Protein AF-A0A7R9RG97-F1 (afdb_monomer_lite)

Structure (mmCIF, N/CA/C/O backbone):
data_AF-A0A7R9RG97-F1
#
_entry.id   AF-A0A7R9RG97-F1
#
loop_
_atom_site.group_PDB
_atom_site.id
_atom_site.type_symbol
_atom_site.label_atom_id
_atom_site.label_alt_id
_atom_site.label_comp_id
_atom_site.label_asym_id
_atom_site.label_entity_id
_atom_site.label_seq_id
_atom_site.pdbx_PDB_ins_code
_atom_site.Cartn_x
_atom_site.Cartn_y
_atom_site.Cartn_z
_atom_site.occupancy
_atom_site.B_iso_or_equiv
_atom_site.auth_seq_id
_atom_site.auth_comp_id
_atom_site.auth_asym_id
_atom_site.auth_atom_id
_atom_site.pdbx_PDB_model_num
ATOM 1 N N . ILE A 1 1 ? 2.804 21.795 4.527 1.00 76.69 1 ILE A N 1
ATOM 2 C CA . ILE A 1 1 ? 2.935 21.229 3.159 1.00 76.69 1 ILE A CA 1
ATOM 3 C C . ILE A 1 1 ? 4.392 20.830 2.940 1.00 76.69 1 ILE A C 1
ATOM 5 O O . ILE A 1 1 ? 5.245 21.458 3.553 1.00 76.69 1 ILE A O 1
ATOM 9 N N . LEU A 1 2 ? 4.692 19.811 2.135 1.00 84.56 2 LEU A N 1
ATOM 10 C CA . LEU A 1 2 ? 6.066 19.352 1.880 1.00 84.56 2 LEU A CA 1
ATOM 11 C C . LEU A 1 2 ? 6.397 19.454 0.391 1.00 84.56 2 LEU A C 1
ATOM 13 O O . LEU A 1 2 ? 5.694 18.869 -0.428 1.00 84.56 2 LEU A O 1
ATOM 17 N N . TYR A 1 3 ? 7.465 20.163 0.039 1.00 88.31 3 TYR A N 1
ATOM 18 C CA . TYR A 1 3 ? 7.941 20.240 -1.342 1.00 88.31 3 TYR A CA 1
ATOM 19 C C . TYR A 1 3 ? 8.480 18.876 -1.814 1.00 88.31 3 TYR A C 1
ATOM 21 O O . TYR A 1 3 ? 9.206 18.204 -1.080 1.00 88.31 3 TYR A O 1
ATOM 29 N N . LYS A 1 4 ? 8.087 18.437 -3.018 1.00 83.56 4 LYS A N 1
ATOM 30 C CA . LYS A 1 4 ? 8.467 17.134 -3.591 1.00 83.56 4 LYS A CA 1
ATOM 31 C C . LYS A 1 4 ? 9.631 17.255 -4.581 1.00 83.56 4 LYS A C 1
ATOM 33 O O . LYS A 1 4 ? 10.639 16.589 -4.379 1.00 83.56 4 LYS A O 1
ATOM 38 N N . LYS A 1 5 ? 9.442 17.996 -5.682 1.00 85.81 5 LYS A N 1
ATOM 39 C CA . LYS A 1 5 ? 10.406 18.249 -6.779 1.00 85.81 5 LYS A CA 1
ATOM 40 C C . LYS A 1 5 ? 9.789 19.202 -7.817 1.00 85.81 5 LYS A C 1
ATOM 42 O O . LYS A 1 5 ? 8.567 19.247 -7.893 1.00 85.81 5 LYS A O 1
ATOM 47 N N . GLY A 1 6 ? 10.595 19.842 -8.668 1.00 89.12 6 GLY A N 1
ATOM 48 C CA . GLY A 1 6 ? 10.127 20.715 -9.762 1.00 89.12 6 GLY A CA 1
ATOM 49 C C . GLY A 1 6 ? 10.109 22.204 -9.400 1.00 89.12 6 GLY A C 1
ATOM 50 O O . GLY A 1 6 ? 10.777 22.617 -8.459 1.00 89.12 6 GLY A O 1
ATOM 51 N N . ASP A 1 7 ? 9.356 23.022 -10.127 1.00 90.50 7 ASP A N 1
ATOM 52 C CA . ASP A 1 7 ? 9.222 24.449 -9.812 1.00 90.50 7 ASP A CA 1
ATOM 53 C C . ASP A 1 7 ? 8.507 24.642 -8.458 1.00 90.50 7 ASP A C 1
ATOM 55 O O . ASP A 1 7 ? 7.451 24.056 -8.205 1.00 90.50 7 ASP A O 1
ATOM 59 N N . ASN A 1 8 ? 9.098 25.430 -7.559 1.00 89.75 8 ASN A N 1
ATOM 60 C CA . ASN A 1 8 ? 8.555 25.684 -6.226 1.00 89.75 8 ASN A CA 1
ATOM 61 C C . ASN A 1 8 ? 7.406 26.710 -6.223 1.00 89.75 8 ASN A C 1
ATOM 63 O O . ASN A 1 8 ? 6.745 26.866 -5.197 1.00 89.75 8 ASN A O 1
ATOM 67 N N . THR A 1 9 ? 7.124 27.365 -7.346 1.00 92.75 9 THR A N 1
ATOM 68 C CA . THR A 1 9 ? 5.963 28.248 -7.511 1.00 92.75 9 THR A CA 1
ATOM 69 C C . THR A 1 9 ? 4.689 27.468 -7.857 1.00 92.75 9 THR A C 1
ATOM 71 O O . THR A 1 9 ? 3.576 27.928 -7.601 1.00 92.75 9 THR A O 1
ATOM 74 N N . GLU A 1 10 ? 4.823 26.240 -8.368 1.00 90.00 10 GLU A N 1
ATOM 75 C CA . GLU A 1 10 ? 3.689 25.404 -8.753 1.00 90.00 10 GLU A CA 1
ATOM 76 C C . GLU A 1 10 ? 3.151 24.573 -7.573 1.00 90.00 10 GLU A C 1
ATOM 78 O O . GLU A 1 10 ? 3.790 23.639 -7.083 1.00 90.00 10 GLU A O 1
ATOM 83 N N . ILE A 1 11 ? 1.898 24.811 -7.171 1.00 85.50 11 ILE A N 1
ATOM 84 C CA . ILE A 1 11 ? 1.275 24.121 -6.024 1.00 85.50 11 ILE A CA 1
ATOM 85 C C . ILE A 1 11 ? 1.207 22.588 -6.168 1.00 85.50 11 ILE A C 1
ATOM 87 O O . ILE A 1 11 ? 1.256 21.859 -5.176 1.00 85.50 11 ILE A O 1
ATOM 91 N N . LYS A 1 12 ? 1.143 22.064 -7.401 1.00 84.19 12 LYS A N 1
ATOM 92 C CA . LYS A 1 12 ? 1.137 20.613 -7.683 1.00 84.19 12 LYS A CA 1
ATOM 93 C C . LYS A 1 12 ? 2.433 19.908 -7.254 1.00 84.19 12 LYS A C 1
ATOM 95 O O . LYS A 1 12 ? 2.407 18.697 -7.034 1.00 84.19 12 LYS A O 1
ATOM 100 N N . ASN A 1 13 ? 3.529 20.653 -7.091 1.00 88.31 13 ASN A N 1
ATOM 101 C CA . ASN A 1 13 ? 4.834 20.136 -6.677 1.00 88.31 13 ASN A CA 1
ATOM 102 C C . ASN A 1 13 ? 4.964 19.994 -5.151 1.00 88.31 13 ASN A C 1
ATOM 104 O O . ASN A 1 13 ? 5.985 19.513 -4.649 1.00 88.31 13 ASN A O 1
ATOM 108 N N . TYR A 1 14 ? 3.905 20.330 -4.409 1.00 87.69 14 TYR A N 1
ATOM 109 C CA . TYR A 1 14 ? 3.806 20.147 -2.968 1.00 87.69 14 TYR A CA 1
ATOM 110 C C . TYR A 1 14 ? 2.884 18.981 -2.611 1.00 87.69 14 TYR A C 1
ATOM 112 O O . TYR A 1 14 ? 1.852 18.736 -3.233 1.00 87.69 14 TYR A O 1
ATOM 120 N N . ARG A 1 15 ? 3.252 18.265 -1.549 1.00 82.38 15 ARG A N 1
ATO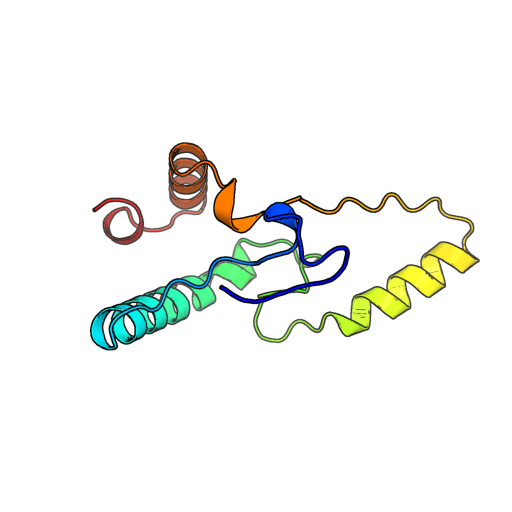M 121 C CA . ARG A 1 15 ? 2.435 17.247 -0.895 1.00 82.38 15 ARG A CA 1
ATOM 122 C C . ARG A 1 15 ? 1.745 17.852 0.328 1.00 82.38 15 ARG A C 1
ATOM 124 O O . ARG A 1 15 ? 2.436 18.328 1.240 1.00 82.38 15 ARG A O 1
ATOM 131 N N . PRO A 1 16 ? 0.409 17.826 0.395 1.00 81.69 16 PRO A N 1
ATOM 132 C CA . PRO A 1 16 ? -0.303 18.082 1.637 1.00 81.69 16 PRO A CA 1
ATOM 133 C C . PRO A 1 16 ? 0.133 17.063 2.698 1.00 81.69 16 PRO A C 1
ATOM 135 O O . PRO A 1 16 ? 0.330 15.886 2.398 1.00 81.69 16 PRO A O 1
ATOM 138 N N . ILE A 1 17 ? 0.312 17.514 3.939 1.00 83.25 17 ILE A N 1
ATOM 139 C CA . ILE A 1 17 ? 0.526 16.626 5.086 1.00 83.25 17 ILE A CA 1
ATOM 140 C C . ILE A 1 17 ? -0.603 16.902 6.060 1.00 83.25 17 ILE A C 1
ATOM 142 O O . ILE A 1 17 ? -0.731 18.021 6.553 1.00 83.25 17 ILE A O 1
ATOM 146 N N . ASN A 1 18 ? -1.384 15.867 6.355 1.00 81.81 18 ASN A N 1
ATOM 147 C CA . ASN A 1 18 ? -2.416 15.933 7.376 1.00 81.81 18 ASN A CA 1
ATOM 148 C C . ASN A 1 18 ? -1.782 15.611 8.730 1.00 81.81 18 ASN A C 1
ATOM 150 O O . ASN A 1 18 ? -1.390 14.470 8.990 1.00 81.81 18 ASN A O 1
ATOM 154 N N . ILE A 1 19 ? -1.667 16.620 9.590 1.00 84.44 19 ILE A N 1
ATOM 155 C CA . ILE A 1 19 ? -1.253 16.422 10.978 1.00 84.44 19 ILE A CA 1
ATOM 156 C C . ILE A 1 19 ? -2.482 15.947 11.748 1.00 84.44 19 ILE A C 1
ATOM 158 O O . ILE A 1 19 ? -3.467 16.665 11.873 1.00 84.44 19 ILE A O 1
ATOM 162 N N . THR A 1 20 ? -2.435 14.710 12.229 1.00 89.62 20 THR A N 1
ATOM 163 C CA . THR A 1 20 ? -3.527 14.085 12.983 1.00 89.62 20 THR A CA 1
ATOM 164 C C . THR A 1 20 ? -3.204 14.021 14.470 1.00 89.62 20 THR A C 1
ATOM 166 O O . THR A 1 20 ? -2.030 13.957 14.859 1.00 89.62 20 THR A O 1
ATOM 169 N N . THR A 1 21 ? -4.248 14.021 15.302 1.00 95.31 21 THR A N 1
ATOM 170 C CA . THR A 1 21 ? -4.125 13.871 16.757 1.00 95.31 21 THR A CA 1
ATOM 171 C C . THR A 1 21 ? -3.544 12.505 17.127 1.00 95.31 21 THR A C 1
ATOM 173 O O . THR A 1 21 ? -3.626 11.539 16.360 1.00 95.31 21 THR A O 1
ATOM 176 N N . THR A 1 22 ? -2.942 12.407 18.313 1.00 95.81 22 THR A N 1
ATOM 177 C CA . THR A 1 22 ? -2.381 11.145 18.819 1.00 95.81 22 THR A CA 1
ATOM 178 C C . THR A 1 22 ? -3.448 10.055 18.911 1.00 95.81 22 THR A C 1
ATOM 180 O O . THR A 1 22 ? -3.200 8.937 18.462 1.00 95.81 22 THR A O 1
ATOM 183 N N . ASP A 1 23 ? -4.657 10.387 19.367 1.00 95.25 23 ASP A N 1
ATOM 184 C CA . ASP A 1 23 ? -5.773 9.437 19.473 1.00 95.25 23 ASP A CA 1
ATOM 185 C C . ASP A 1 23 ? -6.135 8.838 18.114 1.00 95.25 23 ASP A C 1
ATOM 187 O O . ASP A 1 23 ? -6.258 7.620 17.962 1.00 95.25 23 ASP A O 1
ATOM 191 N N . TYR A 1 24 ? -6.208 9.685 17.082 1.00 92.56 24 TYR A N 1
ATOM 192 C CA . TYR A 1 24 ? -6.452 9.227 15.719 1.00 92.56 24 TYR A CA 1
ATOM 193 C C . TYR A 1 24 ? -5.345 8.282 15.237 1.00 92.56 24 TYR A C 1
ATOM 195 O O . TYR A 1 24 ? -5.631 7.249 14.627 1.00 92.56 24 TYR A O 1
ATOM 203 N N . LYS A 1 25 ? -4.075 8.593 15.528 1.00 93.62 25 LYS A N 1
ATOM 204 C CA . LYS A 1 25 ? -2.940 7.730 15.162 1.00 93.62 25 LYS A CA 1
ATOM 205 C C . LYS A 1 25 ? -3.000 6.380 15.871 1.00 93.62 25 LYS A C 1
ATOM 207 O O . LYS A 1 25 ? -2.728 5.366 15.228 1.00 93.62 25 LYS A O 1
ATOM 212 N N . ILE A 1 26 ? -3.375 6.351 17.152 1.00 95.62 26 ILE A N 1
ATOM 213 C CA . ILE A 1 26 ? -3.540 5.111 17.924 1.00 95.62 26 ILE A CA 1
ATOM 214 C C . ILE A 1 26 ? -4.628 4.246 17.286 1.00 95.62 26 ILE A C 1
ATOM 216 O O . ILE A 1 26 ? -4.367 3.094 16.933 1.00 95.62 26 ILE A O 1
ATOM 220 N N . ILE A 1 27 ? -5.815 4.812 17.052 1.00 91.88 27 ILE A N 1
ATOM 221 C CA . ILE A 1 27 ? -6.934 4.092 16.431 1.00 91.88 27 ILE A CA 1
ATOM 222 C C . ILE A 1 27 ? -6.532 3.585 15.040 1.00 91.88 27 ILE A C 1
ATOM 224 O O . ILE A 1 27 ? -6.659 2.395 14.751 1.00 91.88 27 ILE A O 1
ATOM 228 N N . SER A 1 28 ? -5.960 4.448 14.197 1.00 91.75 28 SER A N 1
ATOM 229 C CA . SER A 1 28 ? -5.493 4.088 12.853 1.00 91.75 28 SER A CA 1
ATOM 230 C C . SER A 1 28 ? -4.462 2.954 12.876 1.00 91.75 28 SER A C 1
ATOM 232 O O . SER A 1 28 ? -4.517 2.028 12.058 1.00 91.75 28 SER A O 1
ATOM 234 N N . LYS A 1 29 ? -3.551 2.955 13.857 1.00 93.62 29 LYS A N 1
ATOM 235 C CA . LYS A 1 29 ? -2.565 1.887 14.038 1.00 93.62 29 LYS A CA 1
ATOM 236 C C . LYS A 1 29 ? -3.222 0.561 14.417 1.00 93.62 29 LYS A C 1
ATOM 238 O O . LYS A 1 29 ? -2.841 -0.465 13.851 1.00 93.62 29 LYS A O 1
ATOM 243 N N . ILE A 1 30 ? -4.201 0.578 15.325 1.00 93.12 30 ILE A N 1
ATOM 244 C CA . ILE A 1 30 ? -4.965 -0.614 15.725 1.00 93.12 30 ILE A CA 1
ATOM 245 C C . ILE A 1 30 ? -5.698 -1.195 14.512 1.00 93.12 30 ILE A C 1
ATOM 247 O O . ILE A 1 30 ? -5.551 -2.384 14.223 1.00 93.12 30 ILE A O 1
ATOM 251 N N . LEU A 1 31 ? -6.415 -0.356 13.757 1.00 89.75 31 LEU A N 1
ATOM 252 C CA . LEU A 1 31 ? -7.125 -0.765 12.542 1.00 89.75 31 LEU A CA 1
ATOM 253 C C . LEU A 1 31 ? -6.177 -1.371 11.507 1.00 89.75 31 LEU A C 1
ATOM 255 O O . LEU A 1 31 ? -6.403 -2.474 11.012 1.00 89.75 31 LEU A O 1
ATOM 259 N N . THR A 1 32 ? -5.063 -0.690 11.245 1.00 90.62 32 THR A N 1
ATOM 260 C CA . THR A 1 32 ? -4.031 -1.161 10.318 1.00 90.62 32 THR A CA 1
ATOM 261 C C . THR A 1 32 ? -3.462 -2.512 10.754 1.00 90.62 32 THR A C 1
ATOM 263 O O . THR A 1 32 ? -3.225 -3.377 9.916 1.00 90.62 32 THR A O 1
ATOM 266 N N . SER A 1 33 ? -3.232 -2.716 12.055 1.00 91.00 33 SER A N 1
ATOM 267 C CA . SER A 1 33 ? -2.726 -3.987 12.585 1.00 91.00 33 SER A CA 1
ATOM 268 C C . SER A 1 33 ? -3.709 -5.136 12.345 1.00 91.00 33 SER A C 1
ATOM 270 O O . SER A 1 33 ? -3.300 -6.206 11.903 1.00 91.00 33 SER A O 1
ATOM 272 N N . ARG A 1 34 ? -5.009 -4.892 12.559 1.00 88.69 34 ARG A N 1
ATOM 273 C CA . ARG A 1 34 ? -6.071 -5.880 12.320 1.00 88.69 34 ARG A CA 1
ATOM 274 C C . ARG A 1 34 ? -6.220 -6.214 10.837 1.00 88.69 34 ARG A C 1
ATOM 276 O O . ARG A 1 34 ? -6.225 -7.382 10.484 1.00 88.69 34 ARG A O 1
ATOM 283 N N . ILE A 1 35 ? -6.261 -5.213 9.958 1.00 86.31 35 ILE A N 1
ATOM 284 C CA . ILE A 1 35 ? -6.401 -5.429 8.506 1.00 86.31 35 ILE A CA 1
ATOM 285 C C . ILE A 1 35 ? -5.175 -6.156 7.926 1.00 86.31 35 ILE A C 1
ATOM 287 O O . ILE A 1 35 ? -5.297 -6.985 7.026 1.00 86.31 35 ILE A O 1
ATOM 291 N N . LYS A 1 36 ? -3.975 -5.914 8.468 1.00 87.31 36 L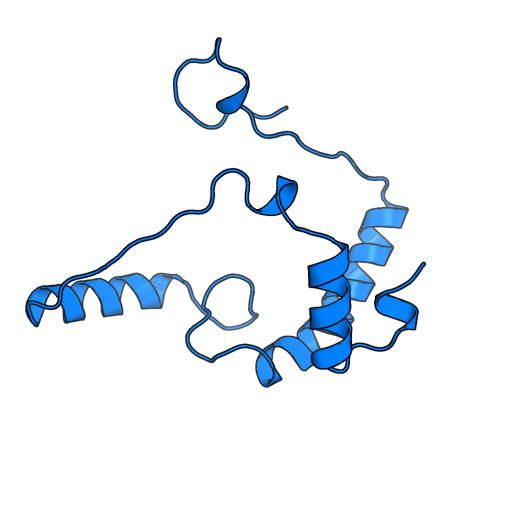YS A N 1
ATOM 292 C CA . LYS A 1 36 ? -2.750 -6.589 8.014 1.00 87.31 36 LYS A CA 1
ATOM 293 C C . LYS A 1 36 ? -2.807 -8.112 8.093 1.00 87.31 36 LYS A C 1
ATOM 295 O O . LYS A 1 36 ? -2.174 -8.752 7.260 1.00 87.31 36 LYS A O 1
ATOM 300 N N . THR A 1 37 ? -3.550 -8.689 9.037 1.00 86.25 37 THR A N 1
ATOM 301 C CA . THR A 1 37 ? -3.625 -10.152 9.199 1.00 86.25 37 THR A CA 1
ATOM 302 C C . THR A 1 37 ? -4.365 -10.840 8.050 1.00 86.25 37 THR A C 1
ATOM 304 O O . THR A 1 37 ? -4.111 -12.011 7.771 1.00 86.25 37 THR A O 1
ATOM 307 N N . ILE A 1 38 ? -5.249 -10.116 7.358 1.00 84.94 38 ILE A N 1
ATOM 308 C CA . ILE A 1 38 ? -6.017 -10.628 6.217 1.00 84.94 38 ILE A CA 1
ATOM 309 C C . ILE A 1 38 ? -5.441 -10.180 4.870 1.00 84.94 38 ILE A C 1
ATOM 311 O O . ILE A 1 38 ? -5.611 -10.891 3.881 1.00 84.94 38 ILE A O 1
ATOM 315 N N . LEU A 1 39 ? -4.712 -9.052 4.822 1.00 85.88 39 LEU A N 1
ATOM 316 C CA . LEU A 1 39 ? -4.158 -8.491 3.581 1.00 85.88 39 LEU A CA 1
ATOM 317 C C . LEU A 1 39 ? -3.304 -9.492 2.797 1.00 85.88 39 LEU A C 1
ATOM 319 O O . LEU A 1 39 ? -3.387 -9.536 1.574 1.00 85.88 39 LEU A O 1
ATOM 323 N N . GLU A 1 40 ? -2.511 -10.321 3.478 1.00 83.12 40 GLU A N 1
ATOM 324 C CA . GLU A 1 40 ? -1.664 -11.320 2.813 1.00 83.12 40 GLU A CA 1
ATOM 325 C C . GLU A 1 40 ? -2.462 -12.394 2.061 1.00 83.12 40 GLU A C 1
ATOM 327 O O . GLU A 1 40 ? -1.961 -12.919 1.066 1.00 83.12 40 GLU A O 1
ATOM 332 N N . LYS A 1 41 ? -3.689 -12.694 2.508 1.00 85.06 41 LYS A N 1
ATOM 333 C CA . LYS A 1 41 ? -4.573 -13.697 1.895 1.00 85.06 41 LYS A CA 1
ATOM 334 C C . LYS A 1 41 ? -5.349 -13.140 0.702 1.00 85.06 41 LYS A C 1
ATOM 336 O O . LYS A 1 41 ? -5.624 -13.878 -0.235 1.00 85.06 41 LYS A O 1
ATOM 341 N N . ILE A 1 42 ? -5.698 -11.855 0.743 1.00 87.44 42 ILE A N 1
ATOM 342 C CA . ILE A 1 42 ? -6.589 -11.213 -0.239 1.00 87.44 42 ILE A CA 1
ATOM 343 C C . ILE A 1 42 ? -5.840 -10.428 -1.326 1.00 87.44 42 ILE A C 1
ATOM 345 O O . ILE A 1 42 ? -6.391 -10.177 -2.393 1.00 87.44 42 ILE A O 1
ATOM 349 N N . ILE A 1 43 ? -4.586 -10.032 -1.081 1.00 88.81 43 ILE A N 1
ATOM 350 C CA . ILE A 1 43 ? -3.765 -9.286 -2.043 1.00 88.81 43 ILE A CA 1
ATOM 351 C C . ILE A 1 43 ? -2.833 -10.228 -2.812 1.00 88.81 43 ILE A C 1
ATOM 353 O O . ILE A 1 43 ? -2.074 -11.003 -2.221 1.00 88.81 43 ILE A O 1
ATOM 357 N N . SER A 1 44 ? -2.811 -10.070 -4.142 1.00 89.62 44 SER A N 1
ATOM 358 C CA . SER A 1 44 ? -1.929 -10.806 -5.059 1.00 89.62 44 SER A CA 1
ATOM 359 C C . SER A 1 44 ? -0.481 -10.867 -4.568 1.00 89.62 44 SER A C 1
ATOM 361 O O . SER A 1 44 ? 0.068 -9.865 -4.105 1.00 89.62 44 SER A O 1
ATOM 363 N N . LYS A 1 45 ? 0.181 -12.019 -4.744 1.00 87.38 45 LYS A N 1
ATOM 364 C CA . LYS A 1 45 ? 1.605 -12.236 -4.412 1.00 87.38 45 LYS A CA 1
ATOM 365 C C . LYS A 1 45 ? 2.560 -11.294 -5.165 1.00 87.38 45 LYS A C 1
ATOM 367 O O . LYS A 1 45 ? 3.700 -11.102 -4.732 1.00 87.38 45 LYS A O 1
ATOM 372 N N . THR A 1 46 ? 2.104 -10.701 -6.270 1.00 88.19 46 THR A N 1
ATOM 373 C CA . THR A 1 46 ? 2.881 -9.744 -7.072 1.00 88.19 46 THR A CA 1
ATOM 374 C C . THR A 1 46 ? 2.981 -8.363 -6.422 1.00 88.19 46 THR A C 1
ATOM 376 O O . THR A 1 46 ? 3.988 -7.686 -6.618 1.00 88.19 46 THR A O 1
ATOM 379 N N . GLN A 1 47 ? 2.021 -7.963 -5.576 1.00 90.06 47 GLN A N 1
ATOM 380 C CA . GLN A 1 47 ? 2.088 -6.703 -4.829 1.00 90.06 47 GLN A CA 1
ATOM 381 C C . GLN A 1 47 ? 3.235 -6.759 -3.814 1.00 90.06 47 GLN A C 1
ATOM 383 O O . GLN A 1 47 ? 3.179 -7.528 -2.851 1.00 90.06 47 GLN A O 1
ATOM 388 N N . LYS A 1 48 ? 4.27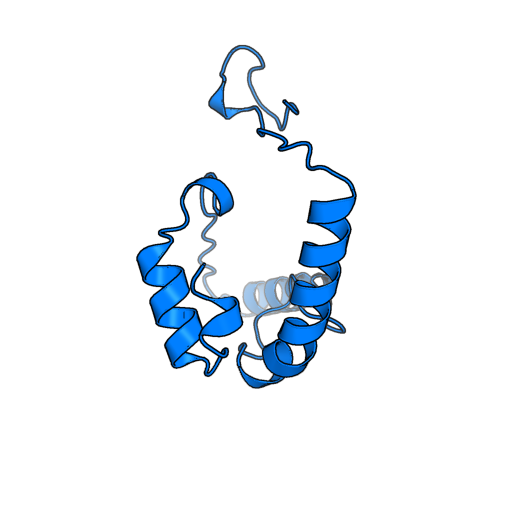3 -5.940 -4.003 1.00 89.19 48 LYS A N 1
ATOM 389 C CA . LYS A 1 48 ? 5.436 -5.907 -3.097 1.00 89.19 48 LYS A CA 1
ATOM 390 C C . LYS A 1 48 ? 5.336 -4.817 -2.035 1.00 89.19 48 LYS A C 1
ATOM 392 O O . LYS A 1 48 ? 5.625 -5.076 -0.873 1.00 89.19 48 LYS A O 1
ATOM 397 N N . ALA A 1 49 ? 4.913 -3.614 -2.416 1.00 88.44 49 ALA A N 1
ATOM 398 C CA . ALA A 1 49 ? 4.859 -2.479 -1.502 1.00 88.44 49 ALA A CA 1
ATOM 399 C C . ALA A 1 49 ? 3.664 -2.573 -0.538 1.00 88.44 49 ALA A C 1
ATOM 401 O O . ALA A 1 49 ? 2.563 -2.965 -0.929 1.00 88.44 49 ALA A O 1
ATOM 402 N N . GLY A 1 50 ? 3.880 -2.170 0.718 1.00 83.81 50 GLY A N 1
ATOM 403 C CA . GLY A 1 50 ? 2.823 -2.032 1.729 1.00 83.81 50 GLY A CA 1
ATOM 404 C C . GLY A 1 50 ? 2.396 -3.326 2.430 1.00 83.81 50 GLY A C 1
ATOM 405 O O . GLY A 1 50 ? 1.580 -3.265 3.349 1.00 83.81 50 GLY A O 1
ATOM 406 N N . ILE A 1 51 ? 2.964 -4.477 2.062 1.00 88.06 51 ILE A N 1
ATOM 407 C CA . ILE A 1 51 ? 2.673 -5.777 2.682 1.00 88.06 51 ILE A CA 1
ATOM 408 C C . ILE A 1 51 ? 3.868 -6.225 3.526 1.00 88.06 51 ILE A C 1
ATOM 410 O O . ILE A 1 51 ? 5.018 -6.143 3.091 1.00 88.06 51 ILE A O 1
ATOM 414 N N . LYS A 1 52 ? 3.605 -6.695 4.750 1.00 85.31 52 LYS A N 1
ATOM 415 C CA . LYS A 1 52 ? 4.656 -7.166 5.660 1.00 85.31 52 LYS A CA 1
ATOM 416 C C . LYS A 1 52 ? 5.405 -8.343 5.019 1.00 85.31 52 LYS A C 1
ATOM 418 O O . LYS A 1 52 ? 4.816 -9.172 4.340 1.00 85.31 52 LYS A O 1
ATOM 423 N N . GLY A 1 53 ? 6.725 -8.378 5.191 1.00 87.12 53 GLY A N 1
ATOM 424 C CA . GLY A 1 53 ? 7.568 -9.464 4.679 1.00 87.12 53 GLY A CA 1
ATOM 425 C C . GLY A 1 53 ? 7.831 -9.447 3.167 1.00 87.12 53 GLY A C 1
ATOM 426 O O . GLY A 1 53 ? 8.653 -10.231 2.701 1.00 87.12 53 GLY A O 1
ATOM 427 N N . ARG A 1 54 ? 7.209 -8.547 2.390 1.00 88.81 54 ARG A N 1
ATOM 428 C CA . ARG A 1 54 ? 7.472 -8.402 0.950 1.00 88.81 54 ARG A CA 1
ATOM 429 C C . ARG A 1 54 ? 8.444 -7.248 0.705 1.00 88.81 54 ARG A C 1
ATOM 431 O O . ARG A 1 54 ? 8.271 -6.158 1.242 1.00 88.81 54 ARG A O 1
ATOM 438 N N . LYS A 1 55 ? 9.484 -7.496 -0.098 1.00 88.81 55 LYS A N 1
ATOM 439 C CA . LYS A 1 55 ? 10.534 -6.511 -0.398 1.00 88.81 55 LYS A CA 1
ATOM 440 C C . LYS A 1 55 ? 10.362 -5.945 -1.801 1.00 88.81 55 LYS A C 1
ATOM 442 O O . LYS A 1 55 ? 10.323 -6.694 -2.775 1.00 88.81 55 LYS A O 1
ATOM 447 N N . THR A 1 56 ? 10.314 -4.622 -1.903 1.00 86.56 56 THR A N 1
ATOM 448 C CA . THR A 1 56 ? 10.231 -3.896 -3.180 1.00 86.56 56 THR A CA 1
ATOM 449 C C . THR A 1 56 ? 11.500 -4.056 -4.018 1.00 86.56 56 THR A C 1
ATOM 451 O O . THR A 1 56 ? 11.424 -4.048 -5.239 1.00 86.56 56 THR A O 1
ATOM 454 N N . GLU A 1 57 ? 12.646 -4.300 -3.376 1.00 85.69 57 GLU A N 1
ATOM 455 C CA . GLU A 1 57 ? 13.944 -4.584 -4.015 1.00 85.69 57 GLU A CA 1
ATOM 456 C C . GLU A 1 57 ? 13.883 -5.760 -5.003 1.00 85.69 57 GLU A C 1
ATOM 458 O O . GLU A 1 57 ? 14.596 -5.776 -6.003 1.00 85.69 57 GLU A O 1
ATOM 463 N N . GLN A 1 58 ? 13.000 -6.737 -4.760 1.00 81.38 58 GLN A N 1
ATOM 464 C CA . GLN A 1 58 ? 12.815 -7.871 -5.668 1.00 81.38 58 GLN A CA 1
ATOM 465 C C . GLN A 1 58 ? 12.266 -7.448 -7.037 1.00 81.38 58 GLN A C 1
ATOM 467 O O . GLN A 1 58 ? 12.464 -8.176 -8.003 1.00 81.38 58 GLN A O 1
ATOM 472 N N . LEU A 1 59 ? 11.594 -6.293 -7.135 1.00 84.94 59 LEU A N 1
ATOM 473 C CA . LEU A 1 59 ? 11.079 -5.789 -8.410 1.00 84.94 59 LEU A CA 1
ATOM 474 C C . LEU A 1 59 ? 12.211 -5.423 -9.370 1.00 84.94 59 LEU A C 1
ATOM 476 O O . LEU A 1 59 ? 12.090 -5.721 -10.549 1.00 84.94 59 LEU A O 1
ATOM 480 N N . GLY A 1 60 ? 13.316 -4.848 -8.878 1.00 84.44 60 GLY A N 1
ATOM 481 C CA . GLY A 1 60 ? 14.461 -4.482 -9.723 1.00 84.44 60 GLY A CA 1
ATOM 482 C C . GLY A 1 60 ? 15.031 -5.683 -10.478 1.00 84.44 60 GLY A C 1
ATOM 483 O O . GLY A 1 60 ? 15.216 -5.625 -11.684 1.00 84.44 60 GLY A O 1
ATOM 484 N N . ARG A 1 61 ? 15.170 -6.823 -9.791 1.00 85.12 61 ARG A N 1
ATOM 485 C CA . ARG A 1 61 ? 15.639 -8.074 -10.410 1.00 85.12 61 ARG A CA 1
ATOM 486 C C . ARG A 1 61 ? 14.695 -8.590 -11.497 1.00 85.12 61 ARG A C 1
ATOM 488 O O . ARG A 1 61 ? 15.158 -9.108 -12.505 1.00 85.12 61 ARG A O 1
ATOM 495 N N . ILE A 1 62 ? 13.384 -8.455 -11.283 1.00 85.69 62 ILE A N 1
ATOM 496 C CA . ILE A 1 62 ? 12.371 -8.832 -12.278 1.00 85.69 62 ILE A CA 1
ATOM 497 C C . ILE A 1 62 ? 12.481 -7.915 -13.501 1.00 85.69 62 ILE A C 1
ATOM 499 O O . ILE A 1 62 ? 12.456 -8.406 -14.623 1.00 85.69 62 ILE A O 1
ATOM 503 N N . TYR A 1 63 ? 12.657 -6.607 -13.298 1.00 87.19 63 TYR A N 1
ATOM 504 C CA . TYR A 1 63 ? 12.866 -5.659 -14.393 1.00 87.19 63 TYR A CA 1
ATOM 505 C C . TYR A 1 63 ? 14.119 -5.984 -15.211 1.00 87.19 63 TYR A C 1
ATOM 507 O O . TYR A 1 63 ? 14.029 -6.059 -16.433 1.00 87.19 63 TYR A O 1
ATOM 515 N N . ASP A 1 64 ? 15.252 -6.237 -14.553 1.00 88.38 64 ASP A N 1
ATOM 516 C CA . ASP A 1 64 ? 16.509 -6.574 -15.231 1.00 88.38 64 ASP A CA 1
ATOM 517 C C . ASP A 1 64 ? 16.386 -7.854 -16.064 1.00 88.38 64 ASP A C 1
ATOM 519 O O . ASP A 1 64 ? 16.935 -7.940 -17.163 1.00 88.38 64 ASP A O 1
ATOM 523 N N . GLN A 1 65 ? 15.666 -8.855 -15.550 1.00 89.56 65 GLN A N 1
ATOM 524 C CA . GLN A 1 65 ? 15.411 -10.097 -16.271 1.00 89.56 65 GLN A CA 1
ATOM 525 C C . GLN A 1 65 ? 14.528 -9.859 -17.503 1.00 89.56 65 GLN A C 1
ATOM 527 O O . GLN A 1 65 ? 14.916 -10.232 -18.607 1.00 89.56 65 GLN A O 1
ATOM 532 N N . LEU A 1 66 ? 13.381 -9.194 -17.334 1.00 90.19 66 LEU A N 1
ATOM 533 C CA . LEU A 1 66 ? 12.447 -8.911 -18.430 1.00 90.19 66 LEU A CA 1
ATOM 534 C C . LEU A 1 66 ? 13.089 -8.054 -19.526 1.00 90.19 66 LEU A C 1
ATOM 536 O O . LEU A 1 66 ? 12.840 -8.270 -20.710 1.00 90.19 66 LEU A O 1
ATOM 540 N N . TYR A 1 67 ? 13.963 -7.123 -19.138 1.00 89.12 67 TYR A N 1
ATOM 541 C CA . TYR A 1 67 ? 14.745 -6.328 -20.078 1.00 89.12 67 TYR A CA 1
ATOM 542 C C . TYR A 1 67 ? 15.671 -7.199 -20.941 1.00 89.12 67 TYR A C 1
ATOM 544 O O . TYR A 1 67 ? 15.723 -7.023 -22.156 1.00 89.12 67 TYR A O 1
ATOM 552 N N . ARG A 1 68 ? 16.369 -8.178 -20.341 1.00 92.44 68 ARG A N 1
ATOM 553 C CA . ARG A 1 68 ? 17.228 -9.124 -21.084 1.00 92.44 68 ARG A CA 1
ATOM 554 C C . ARG A 1 68 ? 16.437 -10.045 -22.008 1.00 92.44 68 ARG A C 1
ATOM 556 O O . ARG A 1 68 ? 16.952 -10.434 -23.049 1.00 92.44 68 ARG A O 1
ATOM 563 N N . GLU A 1 69 ? 15.209 -10.385 -21.633 1.00 94.44 69 GLU A N 1
ATOM 564 C CA . GLU A 1 69 ? 14.298 -11.207 -22.436 1.00 94.44 69 GLU A CA 1
ATOM 565 C C . GLU A 1 69 ? 13.646 -10.423 -23.594 1.00 94.44 69 GLU A C 1
ATOM 567 O O . GLU A 1 69 ? 12.894 -10.997 -24.377 1.00 94.44 69 GLU A O 1
ATOM 572 N N . GLY A 1 70 ? 13.930 -9.120 -23.734 1.00 92.19 70 GLY A N 1
ATOM 573 C CA . GLY A 1 70 ? 13.366 -8.284 -24.797 1.00 92.19 70 GLY A CA 1
ATOM 574 C C . GLY A 1 70 ? 11.875 -7.989 -24.613 1.00 92.19 70 GLY A C 1
ATOM 575 O O . GLY A 1 70 ? 11.183 -7.662 -25.577 1.00 92.19 70 GLY A O 1
ATOM 576 N N . VAL A 1 71 ? 11.361 -8.112 -23.386 1.00 92.88 71 VAL A N 1
ATOM 577 C CA . VAL A 1 71 ? 9.950 -7.875 -23.071 1.00 92.88 71 VAL A CA 1
ATOM 578 C C . VAL A 1 71 ? 9.689 -6.376 -22.933 1.00 92.88 71 VAL A C 1
ATOM 580 O O . VAL A 1 71 ? 10.380 -5.665 -22.202 1.00 92.88 71 VAL A O 1
ATOM 583 N N . ALA A 1 72 ? 8.642 -5.889 -23.599 1.00 89.62 72 ALA A N 1
ATOM 584 C CA . ALA A 1 72 ? 8.180 -4.518 -23.426 1.00 89.62 72 ALA A CA 1
ATOM 585 C C . ALA A 1 72 ? 7.548 -4.324 -22.036 1.00 89.62 72 ALA A C 1
ATOM 587 O O . ALA A 1 72 ? 6.673 -5.084 -21.617 1.00 89.62 72 ALA A O 1
ATOM 588 N N . LEU A 1 73 ? 7.966 -3.272 -21.332 1.00 88.06 73 LEU A N 1
ATOM 589 C CA . LEU A 1 73 ? 7.478 -2.930 -19.998 1.00 88.06 73 LEU A CA 1
ATOM 590 C C . LEU A 1 73 ? 6.598 -1.685 -20.054 1.00 88.06 73 LEU A C 1
ATOM 592 O O . LEU A 1 73 ? 7.024 -0.632 -20.529 1.00 88.06 73 LEU A O 1
ATOM 596 N N . PHE A 1 74 ? 5.385 -1.795 -19.515 1.00 90.00 74 PHE A N 1
ATOM 597 C CA . PHE A 1 74 ? 4.471 -0.668 -19.374 1.00 90.00 74 PHE A CA 1
ATOM 598 C C . PHE A 1 74 ? 4.410 -0.208 -17.916 1.00 90.00 74 PHE A C 1
ATOM 600 O O . PHE A 1 74 ? 3.919 -0.923 -17.043 1.00 90.00 74 PHE A O 1
ATOM 607 N N . SER A 1 75 ? 4.917 0.998 -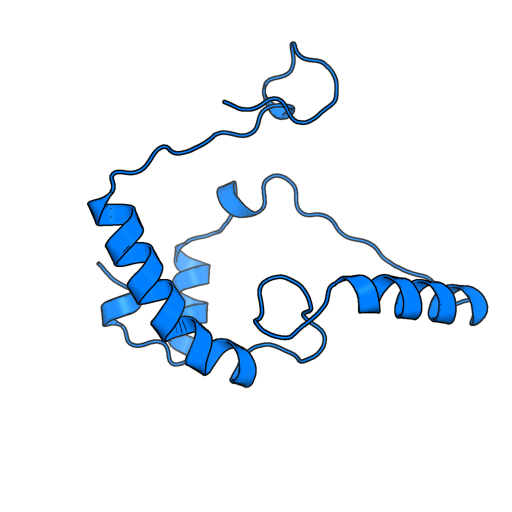17.663 1.00 89.38 75 SER A N 1
ATOM 608 C CA . SER A 1 75 ? 4.984 1.593 -16.326 1.00 89.38 75 SER A CA 1
ATOM 609 C C . SER A 1 75 ? 3.922 2.675 -16.170 1.00 89.38 75 SER A C 1
ATOM 611 O O . SER A 1 75 ? 3.923 3.660 -16.904 1.00 89.38 75 SER A O 1
ATOM 613 N N . VAL A 1 76 ? 3.043 2.512 -15.179 1.00 92.38 76 VAL A N 1
ATOM 614 C CA . VAL A 1 76 ? 1.972 3.467 -14.860 1.00 92.38 76 VAL A CA 1
ATOM 615 C C . VAL A 1 76 ? 2.183 4.017 -13.457 1.00 92.38 76 VAL A C 1
ATOM 617 O O . VAL A 1 76 ? 2.271 3.250 -12.499 1.00 92.38 76 VAL A O 1
ATOM 620 N N . ASP A 1 77 ? 2.216 5.343 -13.331 1.00 89.94 77 ASP A N 1
ATOM 621 C CA . ASP A 1 77 ? 2.205 6.043 -12.044 1.00 89.94 77 ASP A CA 1
ATOM 622 C C . ASP A 1 77 ? 0.898 6.825 -11.887 1.00 89.94 77 ASP A C 1
ATOM 624 O O . ASP A 1 77 ? 0.409 7.443 -12.834 1.00 89.94 77 ASP A O 1
ATOM 628 N N . GLN A 1 78 ? 0.314 6.789 -10.689 1.00 89.88 78 GLN A N 1
ATOM 629 C CA . GLN A 1 78 ? -0.925 7.508 -10.399 1.00 89.88 78 GLN A CA 1
ATOM 630 C C . GLN A 1 78 ? -0.620 8.860 -9.759 1.00 89.88 78 GLN A C 1
ATOM 632 O O . GLN A 1 78 ? -0.096 8.951 -8.644 1.00 89.88 78 GLN A O 1
ATOM 637 N N . GLU A 1 79 ? -1.021 9.932 -10.437 1.00 86.31 79 GLU A N 1
ATOM 638 C CA . GLU A 1 79 ? -0.896 11.280 -9.899 1.00 86.31 79 GLU A CA 1
ATOM 639 C C . GLU A 1 79 ? -1.797 11.446 -8.662 1.00 86.31 79 GLU A C 1
ATOM 641 O O . GLU A 1 79 ? -3.008 11.241 -8.727 1.00 86.31 79 GLU A O 1
ATOM 646 N N . LYS A 1 80 ? -1.198 11.841 -7.530 1.00 82.12 80 LYS A N 1
ATOM 647 C CA . LYS A 1 80 ? -1.897 12.087 -6.254 1.00 82.12 80 LYS A CA 1
ATOM 648 C C . LYS A 1 80 ? -2.808 10.922 -5.829 1.00 82.12 80 LYS A C 1
ATOM 650 O O . LYS A 1 80 ? -3.943 11.130 -5.411 1.00 82.12 80 LYS A O 1
ATOM 655 N N . ALA A 1 81 ? -2.286 9.696 -5.901 1.00 86.56 81 ALA A N 1
ATOM 656 C CA . ALA A 1 81 ? -3.035 8.461 -5.652 1.00 86.56 81 ALA A CA 1
ATOM 657 C C . ALA A 1 81 ? -3.889 8.466 -4.367 1.00 86.56 81 ALA A C 1
ATOM 659 O O . ALA A 1 81 ? -5.016 7.992 -4.399 1.00 86.56 81 ALA A O 1
ATOM 660 N N . PHE A 1 82 ? -3.392 9.025 -3.255 1.00 84.25 82 PHE A N 1
ATOM 661 C CA . PHE A 1 82 ? -4.147 9.089 -1.993 1.00 84.25 82 PHE A CA 1
ATOM 662 C C . PHE A 1 82 ? -5.260 10.143 -1.993 1.00 84.25 82 PHE A C 1
ATOM 664 O O . PHE A 1 82 ? -6.295 9.924 -1.370 1.00 84.25 82 PHE A O 1
ATOM 671 N N . ASP A 1 83 ? -5.065 11.257 -2.701 1.00 85.44 83 ASP A N 1
ATOM 672 C CA . ASP A 1 83 ? -6.040 12.351 -2.760 1.00 85.44 83 ASP A CA 1
ATOM 673 C C . ASP A 1 83 ? -7.179 12.035 -3.743 1.00 85.44 83 ASP A C 1
ATOM 675 O O . ASP A 1 83 ? -8.279 12.566 -3.618 1.00 85.44 83 ASP A O 1
ATOM 679 N N . ARG A 1 84 ? -6.925 11.157 -4.726 1.00 88.31 84 ARG A N 1
ATOM 680 C CA . ARG A 1 84 ? -7.867 10.795 -5.798 1.00 88.31 84 ARG A CA 1
ATOM 681 C C . ARG A 1 84 ? -8.634 9.489 -5.561 1.00 88.31 84 ARG A C 1
ATOM 683 O O . ARG A 1 84 ? -9.323 9.017 -6.464 1.00 88.31 84 ARG A O 1
ATOM 690 N N . VAL A 1 85 ? -8.544 8.889 -4.373 1.00 90.75 85 VAL A N 1
ATOM 691 C CA . VAL A 1 85 ? -9.282 7.652 -4.069 1.00 90.75 85 VAL A CA 1
ATOM 692 C C . VAL A 1 85 ? -10.785 7.928 -3.998 1.00 90.75 85 VAL A C 1
ATOM 694 O O . VAL A 1 85 ? -11.248 8.672 -3.133 1.00 90.75 85 VAL A O 1
ATOM 697 N N . ASN A 1 86 ? -11.573 7.264 -4.850 1.00 93.75 86 ASN A N 1
ATOM 698 C CA . ASN A 1 86 ? -13.026 7.241 -4.699 1.00 93.75 86 ASN A CA 1
ATOM 699 C C . ASN A 1 86 ? -13.396 6.401 -3.464 1.00 93.75 86 ASN A C 1
ATOM 701 O O . ASN A 1 86 ? -13.206 5.182 -3.438 1.00 93.75 86 ASN A O 1
ATOM 705 N N . ARG A 1 87 ? -13.920 7.068 -2.432 1.00 91.06 87 ARG A N 1
ATOM 706 C CA . ARG A 1 87 ? -14.231 6.447 -1.137 1.00 91.06 87 ARG A CA 1
ATOM 707 C C . ARG A 1 87 ? -15.370 5.438 -1.226 1.00 91.06 87 ARG A C 1
ATOM 709 O O . ARG A 1 87 ? -15.275 4.382 -0.618 1.00 91.06 87 ARG A O 1
ATOM 716 N N . GLU A 1 88 ? -16.405 5.730 -2.007 1.00 93.12 88 GLU A N 1
ATOM 717 C CA . GLU A 1 88 ? -17.541 4.822 -2.188 1.00 93.12 88 GLU A CA 1
ATOM 718 C C . GLU A 1 88 ? -17.092 3.506 -2.838 1.00 93.12 88 GLU A C 1
ATOM 720 O O . GLU A 1 88 ? -17.446 2.419 -2.379 1.00 93.12 88 GLU A O 1
ATOM 725 N N . LEU A 1 89 ? -16.244 3.594 -3.867 1.00 93.12 89 LEU A N 1
ATOM 726 C CA . LEU A 1 89 ? -15.651 2.422 -4.502 1.00 93.12 89 LEU A CA 1
ATOM 727 C C . LEU A 1 89 ? -14.742 1.659 -3.535 1.00 93.12 89 LEU A C 1
ATOM 729 O O . LEU A 1 89 ? -14.818 0.432 -3.472 1.00 93.12 89 LEU A O 1
ATOM 733 N N . LEU A 1 90 ? -13.908 2.366 -2.768 1.00 92.00 90 LEU A N 1
ATOM 734 C CA . LEU A 1 90 ? -13.050 1.745 -1.760 1.00 92.00 90 LEU A CA 1
ATOM 735 C C . LEU A 1 90 ? -13.879 0.937 -0.754 1.00 92.00 90 LEU A C 1
ATOM 737 O O . LEU A 1 90 ? -13.551 -0.217 -0.494 1.00 92.00 90 LEU A O 1
ATOM 741 N N . TYR A 1 91 ? -14.972 1.501 -0.239 1.00 92.00 91 TYR A N 1
ATOM 742 C CA . TYR A 1 91 ? -15.855 0.812 0.700 1.00 92.00 91 TYR A CA 1
ATOM 743 C C . TYR A 1 91 ? -16.497 -0.433 0.087 1.00 92.00 91 TYR A C 1
ATOM 745 O O . TYR A 1 91 ? -16.423 -1.503 0.688 1.00 92.00 91 TYR A O 1
ATOM 753 N N . LYS A 1 92 ? -17.005 -0.347 -1.149 1.00 92.75 92 LYS A N 1
ATOM 754 C CA . LYS A 1 92 ? -17.537 -1.513 -1.881 1.00 92.75 92 LYS A CA 1
ATOM 755 C C . LYS A 1 92 ? -16.488 -2.616 -2.064 1.00 92.75 92 LYS A C 1
ATOM 757 O O . LYS A 1 92 ? -16.808 -3.800 -1.968 1.00 92.75 92 LYS A O 1
ATOM 762 N N . ILE A 1 93 ? -15.231 -2.252 -2.331 1.00 91.44 93 ILE A N 1
ATOM 763 C CA . ILE A 1 93 ? -14.124 -3.215 -2.435 1.00 91.44 93 ILE A CA 1
ATOM 764 C C . ILE A 1 93 ? -13.848 -3.854 -1.072 1.00 91.44 93 ILE A C 1
ATOM 766 O O . ILE A 1 93 ? -13.735 -5.073 -0.994 1.00 91.44 93 ILE A O 1
ATOM 770 N N . MET A 1 94 ? -13.780 -3.062 -0.001 1.00 90.00 94 MET A N 1
ATOM 771 C CA . MET A 1 94 ? -13.549 -3.567 1.355 1.00 90.00 94 MET A CA 1
ATOM 772 C C . MET A 1 94 ? -14.644 -4.550 1.795 1.00 90.00 94 MET A C 1
ATOM 774 O O . MET A 1 94 ? -14.324 -5.597 2.356 1.00 90.00 94 MET A O 1
ATOM 778 N N . GLU A 1 95 ? -15.910 -4.271 1.471 1.00 90.38 95 GLU A N 1
ATOM 779 C CA . GLU A 1 95 ? -17.029 -5.187 1.728 1.00 90.38 95 GLU A CA 1
ATOM 780 C C . GLU A 1 95 ? -16.855 -6.504 0.962 1.00 90.38 95 GLU A C 1
ATOM 782 O O . GLU A 1 95 ? -16.947 -7.581 1.550 1.00 90.38 95 GLU A O 1
ATOM 787 N N . LYS A 1 96 ? -16.519 -6.440 -0.336 1.00 89.69 96 LYS A N 1
ATOM 788 C CA . LYS A 1 96 ? -16.243 -7.635 -1.157 1.00 89.69 96 LYS A CA 1
ATOM 789 C C . LYS A 1 96 ? -15.040 -8.442 -0.669 1.00 89.69 96 LYS A C 1
ATOM 791 O O . LYS A 1 96 ? -15.001 -9.652 -0.862 1.00 89.69 96 LYS A O 1
ATOM 796 N N . MET A 1 97 ? -14.065 -7.790 -0.041 1.00 87.00 97 MET A N 1
ATOM 797 C CA . MET A 1 97 ? -12.910 -8.443 0.580 1.00 87.00 97 MET A CA 1
ATOM 798 C C . MET A 1 97 ? -13.244 -9.113 1.925 1.00 87.00 97 MET A C 1
ATOM 800 O O . MET A 1 97 ? -12.361 -9.725 2.526 1.00 87.00 97 MET A O 1
ATOM 804 N N . GLY A 1 98 ? -14.487 -9.000 2.406 1.00 86.31 98 GLY A N 1
ATOM 805 C CA . GLY A 1 98 ? -14.927 -9.578 3.674 1.00 86.31 98 GLY A CA 1
ATOM 806 C C . GLY A 1 98 ? -14.487 -8.779 4.901 1.00 86.31 98 GLY A C 1
ATOM 807 O O . GLY A 1 98 ? -14.438 -9.329 6.000 1.00 86.31 98 GLY A O 1
ATOM 808 N N . ILE A 1 99 ? -14.139 -7.496 4.739 1.00 86.88 99 ILE A N 1
ATOM 809 C CA . ILE A 1 99 ? -13.867 -6.622 5.883 1.00 86.88 99 ILE A CA 1
ATOM 810 C C . ILE A 1 99 ? -15.204 -6.332 6.595 1.00 86.88 99 ILE A C 1
ATOM 812 O O . ILE A 1 99 ? -16.168 -5.960 5.924 1.00 86.88 99 ILE A O 1
ATOM 816 N N . PRO A 1 100 ? -15.295 -6.493 7.931 1.00 86.19 100 PRO A N 1
ATOM 817 C CA . PRO A 1 100 ? -16.544 -6.250 8.653 1.00 86.19 100 PRO A CA 1
ATOM 818 C C . PRO A 1 100 ? -17.020 -4.797 8.525 1.00 86.19 100 PRO A C 1
ATOM 820 O O . PRO A 1 100 ? -16.205 -3.869 8.489 1.00 86.19 100 PRO A O 1
ATOM 823 N N . LYS A 1 101 ? -18.341 -4.590 8.471 1.00 85.75 101 LYS A N 1
ATOM 824 C CA . LYS A 1 101 ? -18.955 -3.275 8.213 1.00 85.75 101 LYS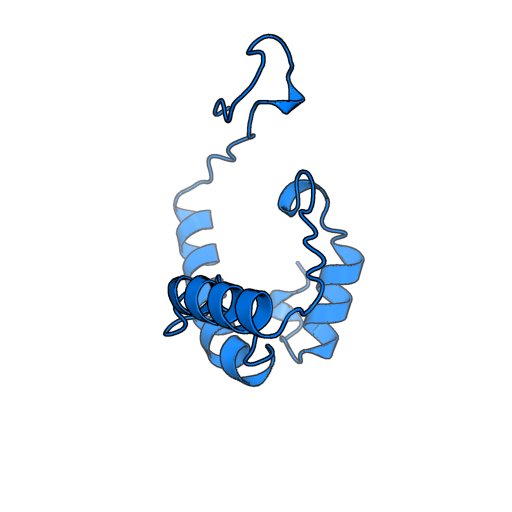 A CA 1
ATOM 825 C C . LYS A 1 101 ? -18.597 -2.233 9.269 1.00 85.75 101 LYS A C 1
ATOM 827 O O . LYS A 1 101 ? -18.468 -1.061 8.930 1.00 85.75 101 LYS A O 1
ATOM 832 N N . GLU A 1 102 ? -18.342 -2.662 10.501 1.00 85.38 102 GLU A N 1
ATOM 833 C CA . GLU A 1 102 ? -17.887 -1.839 11.627 1.00 85.38 102 GLU A CA 1
ATOM 834 C C . GLU A 1 102 ? -16.539 -1.148 11.350 1.00 85.38 102 GLU A C 1
ATOM 836 O O . GLU A 1 102 ? -16.183 -0.176 12.015 1.00 85.38 102 GLU A O 1
ATOM 841 N N . PHE A 1 103 ? -15.774 -1.646 10.371 1.00 80.44 103 PHE A N 1
ATOM 842 C CA . PHE A 1 103 ? -14.508 -1.064 9.922 1.00 80.44 103 PHE A CA 1
ATOM 843 C C . PHE A 1 103 ? -14.625 -0.236 8.634 1.00 80.44 103 PHE A C 1
ATOM 845 O O . PHE A 1 103 ? -13.648 0.406 8.245 1.00 80.44 103 PHE A O 1
ATOM 852 N N . ILE A 1 104 ? -15.774 -0.272 7.957 1.00 80.75 104 ILE A N 1
ATOM 853 C CA . ILE A 1 104 ? -15.995 0.351 6.643 1.00 80.75 104 ILE A CA 1
ATOM 854 C C . ILE A 1 104 ? -16.866 1.596 6.785 1.00 80.75 104 ILE A C 1
ATOM 856 O O . ILE A 1 104 ? -16.549 2.638 6.211 1.00 80.75 104 ILE A O 1
ATOM 860 N N . HIS A 1 105 ? -17.927 1.491 7.584 1.00 64.31 105 HIS A N 1
ATOM 861 C CA . HIS A 1 105 ? -18.935 2.527 7.751 1.00 64.31 105 HIS A CA 1
ATOM 862 C C . HIS A 1 105 ? -18.818 3.150 9.137 1.00 64.31 105 HIS A C 1
ATOM 864 O O . HIS A 1 105 ? -18.765 2.447 10.147 1.00 64.31 105 HIS A O 1
ATOM 870 N N . LYS A 1 106 ? -18.766 4.479 9.171 1.00 51.47 106 LYS A N 1
ATOM 871 C CA . LYS A 1 106 ? -18.933 5.278 10.378 1.00 51.47 106 LYS A CA 1
ATOM 872 C C . LYS A 1 106 ? -19.935 6.376 10.089 1.00 51.47 106 LYS A C 1
ATOM 874 O O . LYS A 1 106 ? -19.801 6.973 8.997 1.00 51.47 106 LYS A O 1
#

Foldseek 3Di:
DAAQDDDPVDPLRDDDDDDDDPVVVVVVVVLLVVVLVLCVVQDDPPDQPPHPPRHPVVVVVVVVVCVVVVHDDDDDDDRPVVVPDDLVVVLVVCVVSVNDVVSNDD

Secondary structure (DSSP, 8-state):
-EE-SS-TT-GGGEE------HHHHHHHHHHHHHHHHHHHHHS-TT--TTSTT--THHHHHHHHHHHHTT--------TTTTTT--HHHHHHHHHHTT--GGGT--

pLDDT: mean 87.69, std 5.61, range [51.47, 95.81]

InterPro domains:
  IPR000477 Reverse transcriptase domain [PF00078] (5-104)
  IPR000477 Reverse transcriptase domain [PS50878] (1-106)
  IPR043502 DNA/RNA polymerase superfamily [SSF56672] (5-104)

Sequence (106 aa):
ILYKKGDNTEIKNYRPINITTTDYKIISKILTSRIKTILEKIISKTQKAGIKGRKTEQLGRIYDQLYREGVALFSVDQEKAFDRVNRELLYKIMEKMGIPKEFIHK

Organism: NCBI:txid509924

Rad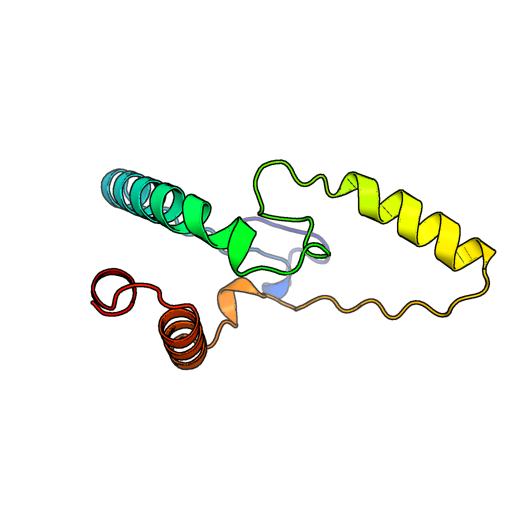ius of gyration: 18.01 Å; chains: 1; bounding box: 36×42×44 Å